Protein AF-A0A8B7E1F0-F1 (afdb_monomer)

Mean predicted aligned error: 9.64 Å

Nearest PDB structures (foldseek):
  8sdz-assembly1_A  TM=7.472E-01  e=7.890E-02  Rattus norvegicus
  8qcz-assembly1_A  TM=5.902E-01  e=8.658E+00  Homo sapiens

pLDDT: mean 72.65, std 10.97, range [39.62, 89.5]

Foldseek 3Di:
DVLLVVCVPVFPLVLVLVLLVQLLVLLQQCLQDLDVVSVVVSVVSNVVSPSVVSVLVVVDDPVCNVVSVVVVVVVVVVCVVVVCVLQVVQFQCCVVPVPPQDDPSNVVCVSRRRNRVSVVVSVVSVVVSVCSVPPVDTPDD

Solvent-accessible surface area (backbone atoms only — not comparable to full-atom values): 7732 Å² total; per-residue (Å²): 110,70,69,53,57,48,30,74,72,72,36,62,51,62,52,52,47,51,29,50,49,51,42,37,53,31,39,47,52,42,14,71,41,78,45,70,70,56,42,51,52,30,49,52,54,45,65,73,40,68,48,68,65,54,59,54,61,69,73,33,48,92,90,45,30,71,61,50,52,49,51,51,51,51,54,49,54,51,47,62,62,48,46,56,55,52,41,59,68,36,37,39,47,52,79,77,36,59,87,80,45,66,66,78,55,37,61,54,40,63,60,26,33,46,29,58,38,23,51,57,52,39,51,56,44,50,53,49,48,51,47,47,68,75,70,50,73,67,93,77,126

Structure (mmCIF, N/CA/C/O backbone):
data_AF-A0A8B7E1F0-F1
#
_entry.id   AF-A0A8B7E1F0-F1
#
loop_
_atom_site.group_PDB
_atom_site.id
_atom_site.type_symbol
_atom_site.label_atom_id
_atom_site.label_alt_id
_atom_site.label_comp_id
_atom_site.label_asym_id
_atom_site.label_entity_id
_atom_site.label_seq_id
_atom_site.pdbx_PDB_ins_code
_atom_site.Cartn_x
_atom_site.Cartn_y
_atom_site.Cartn_z
_atom_site.occupancy
_atom_site.B_iso_or_equiv
_atom_site.auth_seq_id
_atom_site.auth_comp_id
_atom_site.auth_asym_id
_atom_site.auth_atom_id
_atom_site.pdbx_PDB_model_num
ATOM 1 N N . TYR A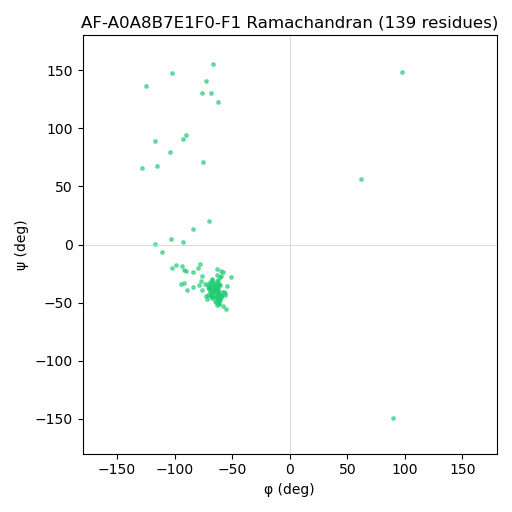 1 1 ? -15.433 14.795 6.899 1.00 51.69 1 TYR A N 1
ATOM 2 C CA . TYR A 1 1 ? -16.738 14.329 7.402 1.00 51.69 1 TYR A CA 1
ATOM 3 C C . TYR A 1 1 ? -17.506 13.413 6.440 1.00 51.69 1 TYR A C 1
ATOM 5 O O . TYR A 1 1 ? -18.223 12.563 6.935 1.00 51.69 1 TYR A O 1
ATOM 13 N N . TYR A 1 2 ? -17.337 13.493 5.107 1.00 64.31 2 TYR A N 1
ATOM 14 C CA . TYR A 1 2 ? -18.085 12.637 4.158 1.00 64.31 2 TYR A CA 1
ATOM 15 C C . TYR A 1 2 ? -17.849 11.123 4.335 1.00 64.31 2 TYR A C 1
ATOM 17 O O . TYR A 1 2 ? -18.798 10.358 4.437 1.00 64.31 2 TYR A O 1
ATOM 25 N N . TRP A 1 3 ? -16.587 10.692 4.440 1.00 61.53 3 TRP A N 1
ATOM 26 C CA . TRP A 1 3 ? -16.252 9.274 4.621 1.00 61.53 3 TRP A CA 1
ATOM 27 C C . TRP A 1 3 ? -16.642 8.716 5.994 1.00 61.53 3 TRP A C 1
ATOM 29 O O . TRP A 1 3 ? -17.028 7.561 6.058 1.00 61.53 3 TRP A O 1
ATOM 39 N N . GLY A 1 4 ? -16.599 9.537 7.051 1.00 63.47 4 GLY A N 1
ATOM 40 C CA . GLY A 1 4 ? -17.078 9.152 8.388 1.00 63.47 4 GLY A CA 1
ATOM 41 C C . GLY A 1 4 ? -18.596 8.958 8.416 1.00 63.47 4 GLY A C 1
ATOM 42 O O . GLY A 1 4 ? -19.102 7.957 8.891 1.00 63.47 4 GLY A O 1
ATOM 43 N N . TRP A 1 5 ? -19.341 9.850 7.760 1.00 67.00 5 TRP A N 1
ATOM 44 C CA . TRP A 1 5 ? -20.781 9.652 7.595 1.00 67.00 5 TRP A CA 1
ATOM 45 C C . TRP A 1 5 ? -21.116 8.389 6.779 1.00 67.00 5 TRP A C 1
ATOM 47 O O . TRP A 1 5 ? -22.100 7.705 7.054 1.00 67.00 5 TRP A O 1
ATOM 57 N N . LEU A 1 6 ? -20.295 8.058 5.775 1.00 66.75 6 LEU A N 1
ATOM 58 C CA . LEU A 1 6 ? -20.468 6.855 4.959 1.00 66.75 6 LEU A CA 1
ATOM 59 C C . LEU A 1 6 ? -20.162 5.566 5.747 1.00 66.75 6 LEU A C 1
ATOM 61 O O . LEU A 1 6 ? -20.872 4.575 5.568 1.00 66.75 6 LEU A O 1
ATOM 65 N N . THR A 1 7 ? -19.143 5.574 6.618 1.00 66.12 7 THR A N 1
ATOM 66 C CA . THR A 1 7 ? -18.820 4.435 7.499 1.00 66.12 7 THR A CA 1
ATOM 67 C C . THR A 1 7 ? -19.944 4.152 8.482 1.00 66.12 7 THR A C 1
ATOM 69 O O . THR A 1 7 ? -20.317 2.989 8.640 1.00 66.12 7 THR A O 1
ATOM 72 N N . ASP A 1 8 ? -20.541 5.200 9.048 1.00 67.38 8 ASP A N 1
ATOM 73 C CA . ASP A 1 8 ? -21.620 5.072 10.032 1.00 67.38 8 ASP A CA 1
ATOM 74 C C . ASP A 1 8 ? -22.901 4.491 9.407 1.00 67.38 8 ASP A C 1
ATOM 76 O O . ASP A 1 8 ? -23.660 3.787 10.069 1.00 67.38 8 ASP A O 1
ATOM 80 N N . LYS A 1 9 ? -23.143 4.747 8.110 1.00 72.12 9 LYS A N 1
ATOM 81 C CA . LYS A 1 9 ? -24.362 4.313 7.403 1.00 72.12 9 LYS A CA 1
ATOM 82 C C . LYS A 1 9 ? -24.279 2.926 6.763 1.00 72.12 9 LYS A C 1
ATOM 84 O O . LYS A 1 9 ? -25.282 2.222 6.718 1.00 72.12 9 LYS A O 1
ATOM 89 N N . VAL A 1 10 ? -23.128 2.578 6.183 1.00 71.75 10 VAL A N 1
ATOM 90 C CA . VAL A 1 10 ? -22.942 1.346 5.383 1.00 71.75 10 VAL A CA 1
ATOM 91 C C . VAL A 1 10 ? -22.287 0.230 6.205 1.00 71.75 10 VAL A C 1
ATOM 93 O O . VAL A 1 10 ? -22.373 -0.941 5.841 1.00 71.75 10 VAL A O 1
ATOM 96 N N . GLY A 1 11 ? -21.661 0.576 7.329 1.00 68.00 11 GLY A N 1
ATOM 97 C CA . GLY A 1 11 ? -20.891 -0.344 8.153 1.00 68.00 11 GLY A CA 1
ATOM 98 C C . GLY A 1 11 ? -19.392 -0.262 7.862 1.00 68.00 11 GLY A C 1
ATOM 99 O O . GLY A 1 11 ? -18.938 0.003 6.747 1.00 68.00 11 GLY A O 1
ATOM 100 N N . ARG A 1 12 ? -18.595 -0.503 8.905 1.00 70.81 12 ARG A N 1
ATOM 101 C CA . ARG A 1 12 ? -17.141 -0.280 8.905 1.00 70.81 12 ARG A CA 1
ATOM 102 C C . ARG A 1 12 ? -16.372 -1.233 7.981 1.00 70.81 12 ARG A C 1
ATOM 104 O O . ARG A 1 12 ? -15.507 -0.803 7.218 1.00 70.81 12 ARG A O 1
ATOM 111 N N . ARG A 1 13 ? -16.699 -2.528 8.021 1.00 75.19 13 ARG A N 1
ATOM 112 C CA . ARG A 1 13 ? -16.031 -3.586 7.241 1.00 75.19 13 ARG A CA 1
ATOM 113 C C . ARG A 1 13 ? -16.151 -3.393 5.720 1.00 75.19 13 ARG A C 1
ATOM 115 O O . ARG A 1 13 ? -15.109 -3.408 5.060 1.00 75.19 13 ARG A O 1
ATOM 122 N N . PRO A 1 14 ? -17.347 -3.171 5.133 1.00 76.44 14 PRO A N 1
ATOM 123 C CA . PRO A 1 14 ? -17.462 -2.980 3.688 1.00 76.44 1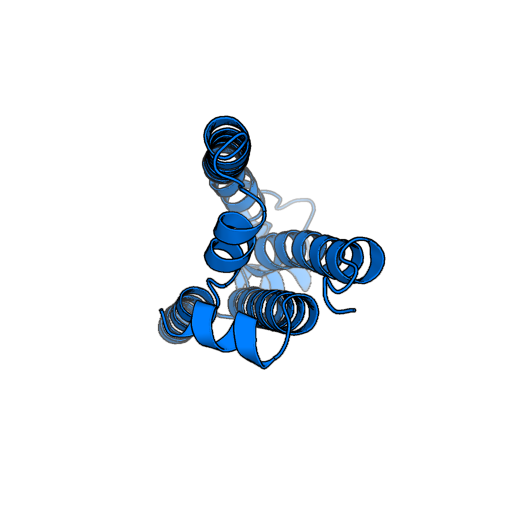4 PRO A CA 1
ATOM 124 C C . PRO A 1 14 ? -16.751 -1.710 3.212 1.00 76.44 14 PRO A C 1
ATOM 126 O O . PRO A 1 14 ? -16.094 -1.737 2.175 1.00 76.44 14 PRO A O 1
ATOM 129 N N . VAL A 1 15 ? -16.797 -0.619 3.980 1.00 77.31 15 VAL A N 1
ATOM 130 C CA . VAL A 1 15 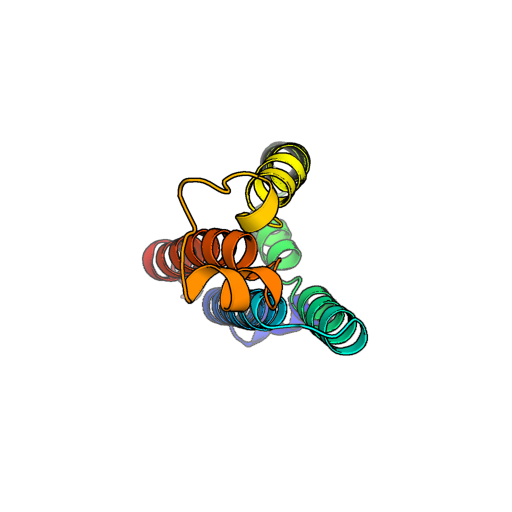? -16.137 0.640 3.599 1.00 77.31 15 VAL A CA 1
ATOM 131 C C . VAL A 1 15 ? -14.605 0.505 3.626 1.00 77.31 15 VAL A C 1
ATOM 133 O O . VAL A 1 15 ? -13.931 0.954 2.692 1.00 77.31 15 VAL A O 1
ATOM 136 N N . LEU A 1 16 ? -14.047 -0.205 4.614 1.00 77.69 16 LEU A N 1
ATOM 137 C CA . LEU A 1 16 ? -12.624 -0.558 4.645 1.00 77.69 16 LEU A CA 1
ATOM 138 C C . LEU A 1 16 ? -12.216 -1.443 3.460 1.00 77.69 16 LEU A C 1
ATOM 140 O O . LEU A 1 16 ? -11.244 -1.121 2.772 1.00 77.69 16 LEU A O 1
ATOM 144 N N . LEU A 1 17 ? -12.970 -2.508 3.173 1.00 80.06 17 LEU A N 1
ATOM 145 C CA . LEU A 1 17 ? -12.683 -3.410 2.053 1.00 80.06 17 LEU A CA 1
ATOM 146 C C . LEU A 1 17 ? -12.756 -2.696 0.699 1.00 80.06 17 LEU A C 1
ATOM 148 O O . LEU A 1 17 ? -11.848 -2.852 -0.117 1.00 80.06 17 LEU A O 1
ATOM 152 N N . VAL A 1 18 ? -13.779 -1.867 0.470 1.00 82.25 18 VAL A N 1
ATOM 153 C CA . VAL A 1 18 ? -13.926 -1.084 -0.770 1.00 82.25 18 VAL A CA 1
ATOM 154 C C . VAL A 1 18 ? -12.756 -0.118 -0.942 1.00 82.25 18 VAL A C 1
ATOM 156 O O . VAL A 1 18 ? -12.193 -0.022 -2.033 1.00 82.25 18 VAL A O 1
ATOM 159 N N . SER A 1 19 ? -12.333 0.558 0.128 1.00 79.06 19 SER A N 1
ATOM 160 C CA . SER A 1 19 ? -11.186 1.471 0.064 1.00 79.06 19 SER A CA 1
ATOM 161 C C . SER A 1 19 ? -9.864 0.752 -0.233 1.00 79.06 19 SER A C 1
ATOM 163 O O . SER A 1 19 ? -9.060 1.234 -1.039 1.00 79.06 19 SER A O 1
ATOM 165 N N . ALA A 1 20 ? -9.652 -0.427 0.360 1.00 81.69 20 ALA A N 1
ATOM 166 C CA . ALA A 1 20 ? -8.470 -1.248 0.135 1.00 81.69 20 ALA A CA 1
ATOM 167 C C . ALA A 1 20 ? -8.449 -1.816 -1.293 1.00 81.69 20 ALA A C 1
ATOM 169 O O . ALA A 1 20 ? -7.420 -1.746 -1.964 1.00 81.69 20 ALA A O 1
ATOM 170 N N . LEU A 1 21 ? -9.595 -2.288 -1.795 1.00 84.56 21 LEU A N 1
ATOM 171 C CA . LEU A 1 21 ? -9.756 -2.754 -3.174 1.00 84.56 21 LEU A CA 1
ATOM 172 C C . LEU A 1 21 ? -9.508 -1.636 -4.186 1.00 84.56 21 LEU A C 1
ATOM 174 O O . LEU A 1 21 ? -8.767 -1.829 -5.147 1.00 84.56 21 LEU A O 1
ATOM 178 N N . LEU A 1 22 ? -10.070 -0.449 -3.964 1.00 84.06 22 LEU A N 1
ATOM 179 C CA . LEU A 1 22 ? -9.878 0.677 -4.876 1.00 84.06 22 LEU A CA 1
ATOM 180 C C . LEU A 1 22 ? -8.415 1.153 -4.878 1.00 84.06 22 LEU A C 1
ATOM 182 O O . LEU A 1 22 ? -7.859 1.448 -5.936 1.00 84.06 22 LEU A O 1
ATOM 186 N N . THR A 1 23 ? -7.751 1.127 -3.717 1.00 83.88 23 THR A N 1
ATOM 187 C CA . THR A 1 23 ? -6.310 1.412 -3.597 1.00 83.88 23 THR A CA 1
ATOM 188 C C . THR A 1 23 ? -5.460 0.350 -4.302 1.00 83.88 23 THR A C 1
ATOM 190 O O . THR A 1 23 ? -4.481 0.691 -4.971 1.00 83.88 23 THR A O 1
ATOM 193 N N . PHE A 1 24 ? -5.841 -0.925 -4.211 1.00 85.69 24 PHE A N 1
ATOM 194 C CA . PHE A 1 24 ? -5.201 -2.024 -4.935 1.00 85.69 24 PHE A CA 1
ATOM 195 C C . PHE A 1 24 ? -5.311 -1.842 -6.453 1.00 85.69 24 PHE A C 1
ATOM 197 O O . PHE A 1 24 ? -4.289 -1.844 -7.142 1.00 85.69 24 PHE A O 1
ATOM 204 N N . VAL A 1 25 ? -6.518 -1.585 -6.965 1.00 85.31 25 VAL A N 1
ATOM 205 C CA . VAL A 1 25 ? -6.760 -1.351 -8.397 1.00 85.31 25 VAL A CA 1
ATOM 206 C C . VAL A 1 25 ? -5.988 -0.127 -8.891 1.00 85.31 25 VAL A C 1
ATOM 208 O O . VAL A 1 25 ? -5.324 -0.203 -9.923 1.00 85.31 25 VAL A O 1
ATOM 211 N N . ALA A 1 26 ? -6.000 0.981 -8.145 1.00 85.06 26 ALA A N 1
ATOM 212 C CA . ALA A 1 26 ? -5.269 2.191 -8.520 1.00 85.06 26 ALA A CA 1
ATOM 213 C C . ALA A 1 26 ? -3.742 1.983 -8.522 1.00 85.06 26 ALA A C 1
ATOM 215 O O . ALA A 1 26 ? -3.050 2.497 -9.401 1.00 85.06 26 ALA A O 1
ATOM 216 N N . THR A 1 27 ? -3.213 1.201 -7.574 1.00 83.69 27 THR A N 1
ATOM 217 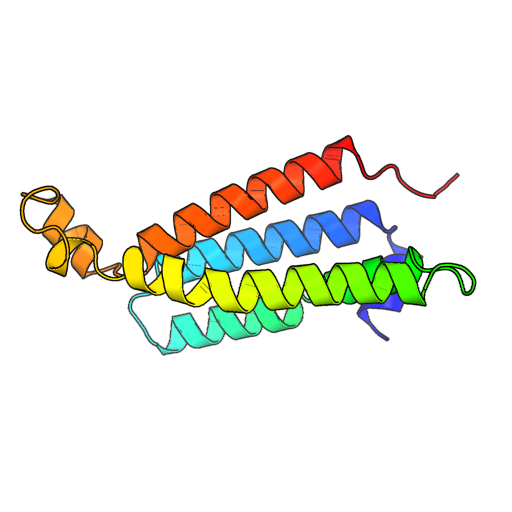C CA . THR A 1 27 ? -1.780 0.864 -7.510 1.00 83.69 27 THR A CA 1
ATOM 218 C C . THR A 1 27 ? -1.363 -0.038 -8.668 1.00 83.69 27 THR A C 1
ATOM 220 O O . THR A 1 27 ? -0.334 0.207 -9.295 1.00 83.69 27 THR A O 1
ATOM 223 N N . LEU A 1 28 ? -2.173 -1.047 -8.997 1.00 84.88 28 LEU A N 1
ATOM 224 C CA . LEU A 1 28 ? -1.930 -1.882 -10.170 1.00 84.88 28 LEU A CA 1
ATOM 225 C C . LEU A 1 28 ? -1.991 -1.060 -11.455 1.00 84.88 28 LEU A C 1
ATOM 227 O O . LEU A 1 28 ? -1.071 -1.143 -12.265 1.00 84.88 28 LEU A O 1
ATOM 231 N N . ALA A 1 29 ? -3.017 -0.220 -11.610 1.00 83.56 29 ALA A N 1
ATOM 232 C CA . ALA A 1 29 ? -3.153 0.666 -12.760 1.00 83.56 29 ALA A CA 1
ATOM 233 C C . ALA A 1 29 ? -1.920 1.569 -12.918 1.00 83.56 29 ALA A C 1
ATOM 235 O O . ALA A 1 29 ? -1.398 1.670 -14.026 1.00 83.56 29 ALA A O 1
ATOM 236 N N . PHE A 1 30 ? -1.399 2.138 -11.821 1.00 81.75 30 PHE A N 1
ATOM 237 C CA . PHE A 1 30 ? -0.160 2.925 -11.819 1.00 81.75 30 PHE A CA 1
ATOM 238 C C . PHE A 1 30 ? 1.040 2.135 -12.370 1.00 81.75 30 PHE A C 1
ATOM 240 O O . PHE A 1 30 ? 1.813 2.672 -13.164 1.00 81.75 30 PHE A O 1
ATOM 247 N N . GLY A 1 31 ? 1.172 0.852 -12.024 1.00 77.81 31 GLY A N 1
ATOM 248 C CA . GLY A 1 31 ? 2.247 -0.015 -12.521 1.00 77.81 31 GLY A CA 1
ATOM 249 C C . GLY A 1 31 ? 2.261 -0.203 -14.042 1.00 77.81 31 GLY A C 1
ATOM 250 O O . GLY A 1 31 ? 3.331 -0.383 -14.622 1.00 77.81 31 GLY A O 1
ATOM 251 N N . PHE A 1 32 ? 1.097 -0.101 -14.689 1.00 78.06 32 PHE A N 1
ATOM 252 C CA . PHE A 1 32 ? 0.948 -0.160 -16.147 1.00 78.06 32 PHE A CA 1
ATOM 253 C C . PHE A 1 32 ? 0.976 1.219 -16.819 1.00 78.06 32 PHE A C 1
ATOM 255 O O . PHE A 1 32 ? 0.830 1.315 -18.039 1.00 78.06 32 PHE A O 1
ATOM 262 N N . THR A 1 33 ? 1.166 2.306 -16.067 1.00 76.12 33 THR A N 1
ATOM 263 C CA . THR A 1 33 ? 1.220 3.638 -16.674 1.00 76.12 33 THR A CA 1
ATOM 264 C C . THR A 1 33 ? 2.552 3.879 -17.371 1.00 76.12 33 THR A C 1
ATOM 266 O O . THR A 1 33 ? 3.629 3.690 -16.811 1.00 76.12 33 THR A O 1
ATOM 269 N N . THR A 1 34 ? 2.468 4.342 -18.616 1.00 67.81 34 THR A N 1
ATOM 270 C CA . THR A 1 34 ? 3.620 4.809 -19.403 1.00 67.81 34 THR A CA 1
ATOM 271 C C . THR A 1 34 ? 3.587 6.320 -19.629 1.00 67.81 34 THR A C 1
ATOM 273 O O . THR A 1 34 ? 4.514 6.875 -20.207 1.00 67.81 34 THR A O 1
ATOM 276 N N . ASN A 1 35 ? 2.502 6.989 -19.220 1.00 77.62 35 ASN A N 1
ATOM 277 C CA . ASN A 1 35 ? 2.259 8.409 -19.454 1.00 77.62 35 ASN A CA 1
ATOM 278 C C . ASN A 1 35 ? 1.991 9.129 -18.125 1.00 77.62 35 ASN A C 1
ATOM 280 O O . ASN A 1 35 ? 1.220 8.650 -17.290 1.00 77.62 35 ASN A O 1
ATOM 284 N N . ILE A 1 36 ? 2.599 10.303 -17.958 1.00 78.38 36 ILE A N 1
ATOM 285 C CA . ILE A 1 36 ? 2.522 11.108 -16.739 1.00 78.38 36 ILE A CA 1
ATOM 286 C C . ILE A 1 36 ? 1.088 11.542 -16.406 1.00 78.38 36 ILE A C 1
ATOM 288 O O . ILE A 1 36 ? 0.716 11.559 -15.237 1.00 78.38 36 ILE A O 1
ATOM 292 N N . TYR A 1 37 ? 0.241 11.799 -17.408 1.00 83.88 37 TYR A N 1
ATOM 293 C CA . TYR A 1 37 ? -1.161 12.168 -17.174 1.00 83.88 37 TYR A CA 1
ATOM 294 C C . TYR A 1 37 ? -1.962 11.023 -16.535 1.00 83.88 37 TYR A C 1
ATOM 296 O O . TYR A 1 37 ? -2.733 11.244 -15.602 1.00 83.88 37 TYR A O 1
ATOM 304 N N . TRP A 1 38 ? -1.716 9.781 -16.965 1.00 80.38 38 TRP A N 1
ATOM 305 C CA . TRP A 1 38 ? -2.313 8.588 -16.357 1.00 80.38 38 TRP A CA 1
ATOM 306 C C . TRP A 1 38 ? -1.762 8.319 -14.950 1.00 80.38 38 TRP A C 1
ATOM 308 O O . TRP A 1 38 ? -2.501 7.905 -14.054 1.00 80.38 38 TRP A O 1
ATOM 318 N N . ALA A 1 39 ? -0.479 8.606 -14.725 1.00 79.38 39 ALA A N 1
ATOM 319 C CA . ALA A 1 39 ? 0.132 8.541 -13.400 1.00 79.38 39 ALA A CA 1
ATOM 320 C C . ALA A 1 39 ? -0.493 9.560 -12.424 1.00 79.38 39 ALA A C 1
ATOM 322 O O . ALA A 1 39 ? -0.745 9.237 -11.264 1.00 79.38 39 ALA A O 1
ATOM 323 N N . ILE A 1 40 ? -0.804 10.773 -12.889 1.00 83.50 40 ILE A N 1
ATOM 324 C CA . ILE A 1 40 ? -1.482 11.796 -12.078 1.00 83.50 40 ILE A CA 1
ATOM 325 C C . ILE A 1 40 ? -2.924 11.373 -11.772 1.00 83.50 40 ILE A C 1
ATOM 327 O O . ILE A 1 40 ? -3.347 11.444 -10.618 1.00 83.50 40 ILE A O 1
ATOM 331 N N . ALA A 1 41 ? -3.661 10.867 -12.765 1.00 83.88 41 ALA A N 1
ATOM 332 C CA . ALA A 1 41 ? -5.036 10.405 -12.576 1.00 83.88 41 ALA A CA 1
ATOM 333 C C . ALA A 1 41 ? -5.136 9.268 -11.542 1.00 83.88 41 ALA A C 1
ATOM 335 O O . ALA A 1 41 ? -5.975 9.306 -10.643 1.00 83.88 41 ALA A O 1
ATOM 336 N N . THR A 1 42 ? -4.235 8.284 -11.610 1.00 81.94 42 THR A N 1
ATOM 337 C CA . THR A 1 42 ? -4.192 7.171 -10.641 1.00 81.94 42 THR A CA 1
ATOM 338 C C . THR A 1 42 ? -3.823 7.633 -9.229 1.00 81.94 42 THR A C 1
ATOM 340 O O . THR A 1 42 ? -4.357 7.103 -8.252 1.00 81.94 42 THR A O 1
ATOM 343 N N . ARG A 1 43 ? -2.982 8.667 -9.092 1.00 81.31 43 ARG A N 1
ATOM 344 C CA . ARG A 1 43 ? -2.674 9.289 -7.792 1.00 81.31 43 ARG A CA 1
ATOM 345 C C . ARG A 1 43 ? -3.834 10.096 -7.230 1.00 81.31 43 ARG A C 1
ATOM 347 O O . ARG A 1 43 ? -4.066 10.052 -6.025 1.00 81.31 43 ARG A O 1
ATOM 354 N N . PHE A 1 44 ? -4.588 10.776 -8.087 1.00 81.44 44 PHE A N 1
ATOM 355 C CA . PHE A 1 44 ? -5.804 11.464 -7.672 1.00 81.44 44 PHE A CA 1
ATOM 356 C C . PHE A 1 44 ? -6.846 10.469 -7.148 1.00 81.44 44 PHE A C 1
ATOM 358 O O . PHE A 1 44 ? -7.398 10.675 -6.069 1.00 81.44 44 PHE A O 1
ATOM 365 N N . LEU A 1 45 ? -7.028 9.336 -7.839 1.00 79.88 45 LEU A N 1
ATOM 366 C CA . LEU A 1 45 ? -7.893 8.248 -7.373 1.00 79.88 45 LEU A CA 1
ATOM 367 C C . LEU A 1 45 ? -7.443 7.695 -6.013 1.00 79.88 45 LEU A C 1
ATOM 369 O O . LEU A 1 45 ? -8.276 7.563 -5.122 1.00 79.88 45 LEU A O 1
ATOM 373 N N . GLN A 1 46 ? -6.142 7.460 -5.805 1.00 77.94 46 GLN A N 1
ATOM 374 C CA . GLN A 1 46 ? -5.610 7.075 -4.485 1.00 77.94 46 GLN A CA 1
ATOM 375 C C . GLN A 1 46 ? -5.853 8.134 -3.396 1.00 77.94 46 GLN A C 1
ATOM 377 O O . GLN A 1 46 ? -6.062 7.795 -2.235 1.00 77.94 46 GLN A O 1
ATOM 382 N N . GLY A 1 47 ? -5.823 9.424 -3.736 1.00 72.38 47 GLY A N 1
ATOM 383 C CA . GLY A 1 47 ? -6.080 10.501 -2.775 1.00 72.38 47 GLY A CA 1
ATOM 384 C C . GLY A 1 47 ? -7.527 10.530 -2.275 1.00 72.38 47 GLY A C 1
ATOM 385 O O . GLY A 1 47 ? -7.785 10.903 -1.130 1.00 72.38 47 GLY A O 1
ATOM 386 N N . VAL A 1 48 ? -8.471 10.092 -3.109 1.00 71.31 48 VAL A N 1
ATOM 387 C CA . VAL A 1 48 ? -9.895 10.016 -2.755 1.00 71.31 48 VAL A CA 1
ATOM 388 C C . VAL A 1 48 ? -10.183 8.823 -1.833 1.00 71.31 48 VAL A C 1
ATOM 390 O O . VAL A 1 48 ? -11.092 8.904 -1.010 1.00 71.31 48 VAL A O 1
ATOM 393 N N . THR A 1 49 ? -9.382 7.751 -1.888 1.00 67.88 49 THR A N 1
ATOM 394 C CA . THR A 1 49 ? -9.601 6.501 -1.133 1.00 67.88 49 THR A CA 1
ATOM 395 C C . THR A 1 49 ? -9.075 6.494 0.298 1.00 67.88 49 THR A C 1
ATOM 397 O O . THR A 1 49 ? -9.018 5.428 0.915 1.00 67.88 49 THR A O 1
ATOM 400 N N . VAL A 1 50 ? -8.702 7.644 0.870 1.00 61.06 50 VAL A N 1
ATOM 401 C CA . VAL A 1 50 ? -8.127 7.714 2.225 1.00 61.06 50 VAL A CA 1
ATOM 402 C C . VAL A 1 50 ? -9.207 7.536 3.300 1.00 61.06 50 VAL A C 1
ATOM 404 O O . VAL A 1 50 ? -9.564 8.457 4.032 1.00 61.06 50 VAL A O 1
ATOM 407 N N . VAL A 1 51 ? -9.708 6.311 3.401 1.00 58.47 51 VAL A N 1
ATOM 408 C CA . VAL A 1 51 ? -10.693 5.843 4.381 1.00 58.47 51 VAL A CA 1
ATOM 409 C C . VAL A 1 51 ? -10.001 5.273 5.623 1.00 58.47 51 VAL A C 1
ATOM 411 O O . VAL A 1 51 ? -10.572 5.298 6.707 1.00 58.47 51 VAL A O 1
ATOM 414 N N . GLY A 1 52 ? -8.732 4.856 5.518 1.00 57.12 52 GLY A N 1
ATOM 415 C CA . GLY A 1 52 ? -7.973 4.307 6.651 1.00 57.12 52 GLY A CA 1
ATOM 416 C C . GLY A 1 52 ? -7.931 5.240 7.868 1.00 57.12 52 GLY A C 1
ATOM 417 O O . GLY A 1 52 ? -8.056 4.779 8.996 1.00 57.12 52 GLY A O 1
ATOM 418 N N . ARG A 1 53 ? -7.870 6.564 7.656 1.00 56.12 53 ARG A N 1
ATOM 419 C CA . ARG A 1 53 ? -7.921 7.559 8.745 1.00 56.12 53 ARG A CA 1
ATOM 420 C C . ARG A 1 53 ? -9.244 7.545 9.521 1.00 56.12 53 ARG A C 1
ATOM 422 O O . ARG A 1 53 ? -9.223 7.825 10.713 1.00 56.12 53 ARG A O 1
ATOM 429 N N . ALA A 1 54 ? -10.361 7.219 8.865 1.00 56.66 54 ALA A N 1
ATOM 430 C CA . ALA A 1 54 ? -11.672 7.146 9.510 1.00 56.66 54 ALA A CA 1
ATOM 431 C C . ALA A 1 54 ? -11.763 5.931 10.447 1.00 56.66 54 ALA A C 1
ATOM 433 O O . ALA A 1 54 ? -12.161 6.085 11.594 1.00 56.66 54 ALA A O 1
ATOM 434 N N . ALA A 1 55 ? -11.276 4.764 10.011 1.00 57.34 55 ALA A N 1
ATOM 435 C CA . ALA A 1 55 ? -11.264 3.563 10.846 1.00 57.34 55 ALA A CA 1
ATOM 436 C C . ALA A 1 55 ? -10.332 3.679 12.067 1.00 57.34 55 ALA A C 1
ATOM 438 O O . ALA A 1 55 ? -10.653 3.171 13.136 1.00 57.34 55 ALA A O 1
ATOM 439 N N . PHE A 1 56 ? -9.191 4.370 11.944 1.00 57.94 56 PHE A N 1
ATOM 440 C CA . PHE A 1 56 ? -8.279 4.573 13.079 1.00 57.94 56 PHE A CA 1
ATOM 441 C C . PHE A 1 56 ? -8.838 5.510 14.155 1.00 57.94 56 PHE A C 1
ATOM 443 O O . PHE A 1 56 ? -8.595 5.274 15.338 1.00 57.94 56 PHE A O 1
ATOM 450 N N . ALA A 1 57 ? -9.579 6.550 13.759 1.00 55.31 57 ALA A N 1
ATOM 451 C CA . ALA A 1 57 ? -10.204 7.477 14.701 1.00 55.31 57 ALA A CA 1
ATOM 452 C C . ALA A 1 57 ? -11.251 6.787 15.593 1.00 55.31 57 ALA A C 1
ATOM 454 O O . ALA A 1 57 ? -11.476 7.228 16.711 1.00 55.31 57 ALA A O 1
ATOM 455 N N . GLU A 1 58 ? -11.842 5.691 15.117 1.00 55.69 58 GLU A N 1
ATOM 456 C CA . GLU A 1 58 ? -12.886 4.937 15.817 1.00 55.69 58 GLU A CA 1
ATOM 457 C C . GLU A 1 58 ? -12.375 3.806 16.725 1.00 55.69 58 GLU A C 1
ATOM 459 O O . GLU A 1 58 ? -13.091 3.393 17.631 1.00 55.69 58 GLU A O 1
ATOM 464 N N . ILE A 1 59 ? -11.163 3.279 16.496 1.00 59.03 59 ILE A N 1
ATOM 465 C CA . ILE A 1 59 ? -10.543 2.248 17.364 1.00 59.03 59 ILE A CA 1
ATOM 466 C C . ILE A 1 59 ? -9.929 2.892 18.622 1.00 59.03 59 ILE A C 1
ATOM 468 O O . ILE A 1 59 ? -9.679 2.229 19.628 1.00 59.03 59 ILE A O 1
ATOM 472 N N . CYS A 1 60 ? -9.662 4.196 18.563 1.00 57.31 60 CYS A N 1
ATOM 473 C CA . CYS A 1 60 ? -9.070 4.958 19.648 1.00 57.31 60 CYS A CA 1
ATOM 474 C C . CYS A 1 60 ? -10.150 5.540 20.572 1.00 57.31 60 CYS A C 1
ATOM 476 O O . CYS A 1 60 ? -10.626 6.645 20.336 1.00 57.31 60 CYS A O 1
ATOM 478 N N . ASP A 1 61 ? -10.478 4.839 21.657 1.00 61.88 61 ASP A N 1
ATOM 479 C CA . ASP A 1 61 ? -11.187 5.441 22.796 1.00 61.88 61 ASP A CA 1
ATOM 480 C C . ASP A 1 61 ? -10.308 6.480 23.515 1.00 61.88 61 ASP A C 1
ATOM 482 O O . ASP A 1 61 ? -9.078 6.373 23.498 1.00 61.88 61 ASP A O 1
ATOM 486 N N . ASN A 1 62 ? -10.923 7.443 24.217 1.00 62.31 62 ASN A N 1
ATOM 487 C CA . ASN A 1 62 ? -10.229 8.525 24.946 1.00 62.31 62 ASN A CA 1
ATOM 488 C C . ASN A 1 62 ? -9.115 8.025 25.894 1.00 62.31 62 ASN A C 1
ATOM 490 O O . ASN A 1 62 ? -8.142 8.734 26.139 1.00 62.31 62 ASN A O 1
ATOM 494 N N . THR A 1 63 ? -9.227 6.799 26.409 1.00 68.56 63 THR A N 1
ATOM 495 C CA . THR A 1 63 ? -8.246 6.155 27.298 1.00 68.56 63 THR A CA 1
ATOM 496 C C . THR A 1 63 ? -7.010 5.617 26.568 1.00 68.56 63 THR A C 1
ATOM 498 O O . THR A 1 63 ? -5.924 5.624 27.140 1.00 68.56 63 THR A O 1
ATOM 501 N N . ASN A 1 64 ? -7.145 5.182 25.309 1.00 72.44 64 ASN A N 1
ATOM 502 C CA . ASN A 1 64 ? -6.073 4.537 24.532 1.00 72.44 64 ASN A CA 1
ATOM 503 C C . ASN A 1 64 ? -5.656 5.320 23.279 1.00 72.44 64 ASN A C 1
ATOM 505 O O . ASN A 1 64 ? -4.744 4.901 22.560 1.00 72.44 64 ASN A O 1
ATOM 509 N N . GLN A 1 65 ? -6.280 6.470 23.029 1.00 73.69 65 GLN A N 1
ATOM 510 C CA . GLN A 1 65 ? -6.049 7.291 21.846 1.00 73.69 65 GLN A CA 1
ATOM 511 C C . GLN A 1 65 ? -4.581 7.677 21.677 1.00 73.69 65 GLN A C 1
ATOM 513 O O . GLN A 1 65 ? -4.053 7.570 20.575 1.00 73.69 65 GLN A O 1
ATOM 518 N N . ALA A 1 66 ? -3.886 8.045 22.757 1.00 77.12 66 ALA A N 1
ATOM 519 C CA . ALA A 1 66 ? -2.468 8.393 22.691 1.00 77.12 66 ALA A CA 1
ATOM 520 C C . ALA A 1 66 ? -1.605 7.231 22.160 1.00 77.12 66 ALA A C 1
ATOM 522 O O . ALA A 1 66 ? -0.764 7.431 21.281 1.00 77.12 66 ALA A O 1
ATOM 523 N N . ILE A 1 67 ? -1.842 6.008 22.644 1.00 79.25 67 ILE A N 1
ATOM 524 C CA . ILE A 1 67 ? -1.079 4.815 22.249 1.00 79.25 67 ILE A CA 1
ATOM 525 C C . ILE A 1 67 ? -1.435 4.408 20.816 1.00 79.25 67 ILE A C 1
ATOM 527 O O . ILE A 1 67 ? -0.538 4.182 20.003 1.00 79.25 67 ILE A O 1
ATOM 531 N N . GLY A 1 68 ? -2.728 4.364 20.483 1.00 76.81 68 GLY A N 1
ATO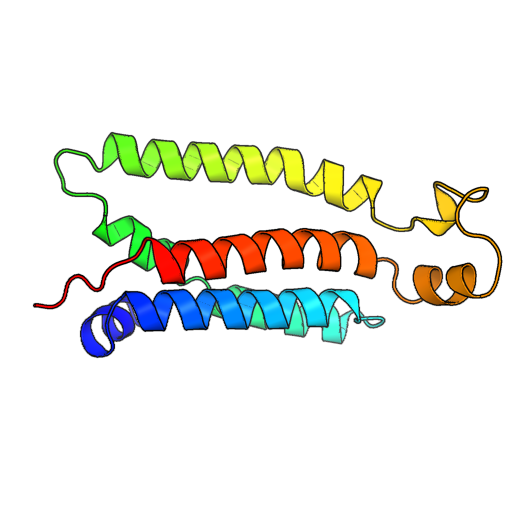M 532 C CA . GLY A 1 68 ? -3.196 3.990 19.148 1.00 76.81 68 GLY A CA 1
ATOM 533 C C . GLY A 1 68 ? -2.698 4.953 18.070 1.00 76.81 68 GLY A C 1
ATOM 534 O O . GLY A 1 68 ? -2.124 4.525 17.067 1.00 76.81 68 GLY A O 1
ATOM 535 N N . VAL A 1 69 ? -2.814 6.259 18.318 1.00 77.62 69 VAL A N 1
ATOM 536 C CA . VAL A 1 69 ? -2.292 7.304 17.428 1.00 77.62 69 VAL A CA 1
ATOM 537 C C . VAL A 1 69 ? -0.772 7.187 17.282 1.00 77.62 69 VAL A C 1
ATOM 539 O O . VAL A 1 69 ? -0.267 7.239 16.160 1.00 77.62 69 VAL A O 1
ATOM 542 N N . SER A 1 70 ? -0.036 6.946 18.371 1.00 82.81 70 SER A N 1
ATOM 543 C CA . SER A 1 70 ? 1.423 6.772 18.315 1.00 82.81 70 SER A CA 1
ATOM 544 C C . SER A 1 70 ? 1.837 5.554 17.486 1.00 82.81 70 SER A C 1
ATOM 546 O O . SER A 1 70 ? 2.786 5.644 16.708 1.00 82.81 70 SER A O 1
ATOM 548 N N . LEU A 1 71 ? 1.113 4.435 17.587 1.00 81.50 71 LEU A N 1
ATOM 549 C CA . LEU A 1 71 ? 1.396 3.225 16.811 1.00 81.50 71 LEU A CA 1
ATOM 550 C C . LEU A 1 71 ? 1.162 3.447 15.308 1.00 81.50 71 LEU A C 1
ATOM 552 O O . LEU A 1 71 ? 1.966 3.018 14.480 1.00 81.50 71 LEU A O 1
ATOM 556 N N . VAL A 1 72 ? 0.099 4.177 14.956 1.00 78.94 72 VAL A N 1
ATOM 557 C CA . VAL A 1 72 ? -0.189 4.579 13.569 1.00 78.94 72 VAL A CA 1
ATOM 558 C C . VAL A 1 72 ? 0.907 5.493 13.034 1.00 78.94 72 VAL A C 1
ATOM 560 O O . VAL A 1 72 ? 1.403 5.270 11.929 1.00 78.94 72 VAL A O 1
ATOM 563 N N . PHE A 1 73 ? 1.328 6.493 13.811 1.00 82.38 73 PHE A N 1
ATOM 564 C CA . PHE A 1 73 ? 2.434 7.362 13.417 1.00 82.38 73 PHE A CA 1
ATOM 565 C C . PHE A 1 73 ? 3.745 6.586 13.273 1.00 82.38 73 PHE A C 1
ATOM 567 O O . PHE A 1 73 ? 4.482 6.826 12.318 1.00 82.38 73 PHE A O 1
ATOM 574 N N . ALA A 1 74 ? 4.037 5.631 14.154 1.00 86.50 74 ALA A N 1
ATOM 575 C CA . ALA A 1 74 ? 5.221 4.785 14.036 1.00 86.50 74 ALA A CA 1
ATOM 576 C C . ALA A 1 74 ? 5.190 3.942 12.748 1.00 86.50 74 ALA A C 1
ATOM 578 O O . ALA A 1 74 ? 6.174 3.911 12.005 1.00 86.50 74 ALA A O 1
ATOM 579 N N . ALA A 1 75 ? 4.047 3.321 12.440 1.00 84.19 75 ALA A N 1
ATOM 580 C CA . ALA A 1 75 ? 3.851 2.561 11.206 1.00 84.19 75 ALA A CA 1
ATOM 581 C C . ALA A 1 75 ? 3.947 3.445 9.950 1.00 84.19 75 ALA A C 1
ATOM 583 O O . ALA A 1 75 ? 4.539 3.049 8.947 1.00 84.19 75 ALA A O 1
ATOM 584 N N . TRP A 1 76 ? 3.410 4.665 9.999 1.00 82.69 76 TRP A N 1
ATOM 585 C CA . TRP A 1 76 ? 3.516 5.618 8.895 1.00 82.69 76 TRP A CA 1
ATOM 586 C C . TRP A 1 76 ? 4.972 6.024 8.653 1.00 82.69 76 TRP A C 1
ATOM 588 O O . TRP A 1 76 ? 5.453 5.987 7.520 1.00 82.69 76 TRP A O 1
ATOM 598 N N . ASN A 1 77 ? 5.688 6.416 9.707 1.00 86.31 77 ASN A N 1
ATOM 599 C CA . ASN A 1 77 ? 7.078 6.853 9.590 1.00 86.31 77 ASN A CA 1
ATOM 600 C C . ASN A 1 77 ? 7.981 5.719 9.090 1.00 86.31 77 ASN A C 1
ATOM 602 O O . ASN A 1 77 ? 8.836 5.951 8.236 1.00 86.31 77 ASN A O 1
ATOM 606 N N . SER A 1 78 ? 7.754 4.482 9.538 1.00 88.31 78 SER A N 1
ATOM 607 C CA . SER A 1 78 ? 8.498 3.330 9.024 1.00 88.31 78 SER A CA 1
ATOM 608 C C . SER A 1 78 ? 8.204 3.078 7.539 1.00 88.31 78 SER A C 1
ATOM 610 O O . SER A 1 78 ? 9.135 2.840 6.766 1.00 88.31 78 SER A O 1
ATOM 612 N N . ALA A 1 79 ? 6.948 3.224 7.101 1.00 84.81 79 ALA A N 1
ATOM 613 C CA . ALA A 1 79 ? 6.575 3.133 5.690 1.00 84.81 79 ALA A CA 1
ATOM 614 C C . ALA A 1 79 ? 7.216 4.239 4.830 1.00 84.81 79 ALA A C 1
ATOM 616 O O . ALA A 1 79 ? 7.638 3.957 3.709 1.00 84.81 79 ALA A O 1
ATOM 617 N N . ILE A 1 80 ? 7.353 5.469 5.346 1.00 86.69 80 ILE A N 1
ATOM 618 C CA . ILE A 1 80 ? 8.066 6.561 4.654 1.00 86.69 80 ILE A CA 1
ATOM 619 C C . ILE A 1 80 ? 9.541 6.218 4.446 1.00 86.69 80 ILE A C 1
ATOM 621 O O . ILE A 1 80 ? 10.078 6.517 3.385 1.00 86.69 80 ILE A O 1
ATOM 625 N N . VAL A 1 81 ? 10.205 5.609 5.428 1.00 89.50 81 VAL A N 1
ATOM 626 C CA . VAL A 1 81 ? 11.628 5.253 5.308 1.00 89.50 81 VAL A CA 1
ATOM 627 C C . VAL A 1 81 ? 11.814 4.072 4.352 1.00 89.50 81 VAL A C 1
ATOM 629 O O . VAL A 1 81 ? 12.684 4.097 3.480 1.00 89.50 81 VAL A O 1
ATOM 632 N N . MET A 1 82 ? 10.972 3.045 4.476 1.00 86.06 82 MET A N 1
ATOM 633 C CA . MET A 1 82 ? 11.047 1.843 3.642 1.00 86.06 82 MET A CA 1
ATOM 634 C C . MET A 1 82 ? 10.609 2.093 2.191 1.00 86.06 82 MET A C 1
ATOM 636 O O . MET A 1 82 ? 11.167 1.501 1.266 1.00 86.06 82 MET A O 1
ATOM 640 N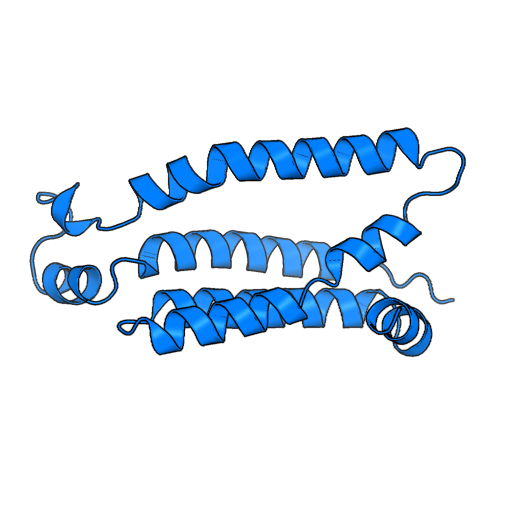 N . GLY A 1 83 ? 9.637 2.979 1.966 1.00 81.31 83 GLY A N 1
ATOM 641 C CA . GLY A 1 83 ? 9.023 3.222 0.658 1.00 81.31 83 GLY A CA 1
ATOM 642 C C . GLY A 1 83 ? 10.020 3.592 -0.451 1.00 81.31 83 GLY A C 1
ATOM 643 O O . GLY A 1 83 ? 10.059 2.897 -1.468 1.00 81.31 83 GLY A O 1
ATOM 644 N N . PRO A 1 84 ? 10.860 4.631 -0.285 1.00 82.44 84 PRO A N 1
ATOM 645 C CA . PRO A 1 84 ? 11.877 5.018 -1.260 1.00 82.44 84 PRO A CA 1
ATOM 646 C C . PRO A 1 84 ? 12.954 3.953 -1.460 1.00 82.44 84 PRO A C 1
ATOM 648 O O . PRO A 1 84 ? 13.423 3.778 -2.583 1.00 82.44 84 PRO A O 1
ATOM 651 N N . ALA A 1 85 ? 13.326 3.219 -0.407 1.00 80.88 85 ALA A N 1
ATOM 652 C CA . ALA A 1 85 ? 14.319 2.154 -0.503 1.00 80.88 85 ALA A CA 1
ATOM 653 C C . ALA A 1 85 ? 13.829 1.031 -1.430 1.00 80.88 85 ALA A C 1
ATOM 655 O O . ALA A 1 85 ? 14.503 0.697 -2.407 1.00 80.88 85 ALA A O 1
ATOM 656 N N . PHE A 1 86 ? 12.619 0.513 -1.197 1.00 77.94 86 PHE A N 1
ATOM 657 C CA . PHE A 1 86 ? 12.022 -0.509 -2.061 1.00 77.94 86 PHE A CA 1
ATOM 658 C C . PHE A 1 86 ? 11.668 0.045 -3.446 1.00 77.94 86 PHE A C 1
ATOM 660 O O . PHE A 1 86 ? 11.988 -0.578 -4.458 1.00 77.94 86 PHE A O 1
ATOM 667 N N . GLY A 1 87 ? 11.078 1.240 -3.512 1.00 74.75 87 GLY A N 1
ATOM 668 C CA . GLY A 1 87 ? 10.721 1.899 -4.766 1.00 74.75 87 GLY A CA 1
ATOM 669 C C . GLY A 1 87 ? 11.933 2.139 -5.662 1.00 74.75 87 GLY A C 1
ATOM 670 O O . GLY A 1 87 ? 11.891 1.812 -6.842 1.00 74.75 87 GLY A O 1
ATOM 671 N N . GLY A 1 88 ? 13.040 2.629 -5.106 1.00 73.81 88 GLY A N 1
ATOM 672 C CA . GLY A 1 88 ? 14.281 2.869 -5.837 1.00 73.81 88 GLY A CA 1
ATOM 673 C C . GLY A 1 88 ? 15.041 1.590 -6.184 1.00 73.81 88 GLY A C 1
ATOM 674 O O . GLY A 1 88 ? 15.681 1.533 -7.233 1.00 73.81 88 GLY A O 1
ATOM 675 N N . PHE A 1 89 ? 14.998 0.554 -5.340 1.00 69.56 89 PHE A N 1
ATOM 676 C CA . PHE A 1 89 ? 15.635 -0.738 -5.624 1.00 69.56 89 PHE A CA 1
ATOM 677 C C . PHE A 1 89 ? 14.947 -1.487 -6.771 1.00 69.56 89 PHE A C 1
ATOM 679 O O . PHE A 1 89 ? 15.624 -2.069 -7.616 1.00 69.56 89 PHE A O 1
ATOM 686 N N . LEU A 1 90 ? 13.616 -1.420 -6.817 1.00 68.38 90 LEU A N 1
ATOM 687 C CA . LEU A 1 90 ? 12.781 -2.143 -7.778 1.00 68.38 90 LEU A CA 1
ATOM 688 C C . LEU A 1 90 ? 12.443 -1.323 -9.027 1.00 68.38 90 LEU A C 1
ATOM 690 O O . LEU A 1 90 ? 12.047 -1.901 -10.040 1.00 68.38 90 LEU A O 1
ATOM 694 N N . ALA A 1 91 ? 12.585 0.005 -8.978 1.00 63.12 91 ALA A N 1
ATOM 695 C CA . ALA A 1 91 ? 12.434 0.851 -10.152 1.00 63.12 91 ALA A CA 1
ATOM 696 C C . ALA A 1 91 ? 13.580 0.604 -11.137 1.00 63.12 91 ALA A C 1
ATOM 698 O O . ALA A 1 91 ? 14.762 0.676 -10.796 1.00 63.12 91 ALA A O 1
ATOM 699 N N . THR A 1 92 ? 13.218 0.388 -12.400 1.00 63.66 92 THR A N 1
ATOM 700 C CA . THR A 1 92 ? 14.166 0.228 -13.517 1.00 63.66 92 THR A CA 1
ATOM 701 C C . THR A 1 92 ? 15.115 -0.981 -13.365 1.00 63.66 92 THR A C 1
ATOM 703 O O . THR A 1 92 ? 16.342 -0.846 -13.448 1.00 63.66 92 THR A O 1
ATOM 706 N N . PRO A 1 93 ? 14.568 -2.202 -13.203 1.00 60.16 93 PRO A N 1
ATOM 707 C CA . PRO A 1 93 ? 15.346 -3.430 -12.971 1.00 60.16 93 PRO A CA 1
ATOM 708 C C . PRO A 1 93 ? 16.331 -3.740 -14.109 1.00 60.16 93 PRO A C 1
ATOM 710 O O . PRO A 1 93 ? 17.372 -4.348 -13.888 1.00 60.16 93 PRO A O 1
ATOM 713 N N . VAL A 1 94 ? 16.017 -3.287 -15.326 1.00 53.94 94 VAL A N 1
ATOM 714 C CA . VAL A 1 94 ? 16.800 -3.512 -16.547 1.00 53.94 94 VAL A CA 1
ATOM 715 C C . VAL A 1 94 ? 18.149 -2.789 -16.517 1.00 53.94 94 VAL A C 1
ATOM 717 O O . VAL A 1 94 ? 19.123 -3.302 -17.062 1.00 53.94 94 VAL A O 1
ATOM 720 N N . ILE A 1 95 ? 18.216 -1.614 -15.880 1.00 58.72 95 ILE A N 1
ATOM 721 C CA . ILE A 1 95 ? 19.459 -0.837 -15.755 1.00 58.72 95 ILE A CA 1
ATOM 722 C C . ILE A 1 95 ? 20.278 -1.339 -14.558 1.00 58.72 95 ILE A C 1
ATOM 724 O O . ILE A 1 95 ? 21.500 -1.412 -14.643 1.00 58.72 95 ILE A O 1
ATOM 728 N N . LYS A 1 96 ? 19.614 -1.740 -13.463 1.00 59.03 96 LYS A N 1
ATOM 729 C CA . LYS A 1 96 ? 20.279 -2.229 -12.241 1.00 59.03 96 LYS A CA 1
ATOM 730 C C . LYS A 1 96 ? 20.779 -3.675 -12.319 1.00 59.03 96 LYS A C 1
ATOM 732 O O . LYS A 1 96 ? 21.823 -3.972 -11.750 1.00 59.03 96 LYS A O 1
ATOM 737 N N . TYR A 1 97 ? 20.070 -4.564 -13.016 1.00 62.38 97 TYR A N 1
ATOM 738 C CA . TYR A 1 97 ? 20.395 -5.995 -13.101 1.00 62.38 97 TYR A CA 1
ATOM 739 C C . TYR A 1 97 ? 20.464 -6.489 -14.556 1.00 62.38 97 TYR A C 1
ATOM 741 O O . TYR A 1 97 ? 19.674 -7.349 -14.965 1.00 62.38 97 TYR A O 1
ATOM 749 N N . PRO A 1 98 ? 21.437 -6.004 -15.352 1.00 60.38 98 PRO A N 1
ATOM 750 C CA . PRO A 1 98 ? 21.553 -6.341 -16.775 1.00 60.38 98 PRO A CA 1
ATOM 751 C C . PRO A 1 98 ? 21.80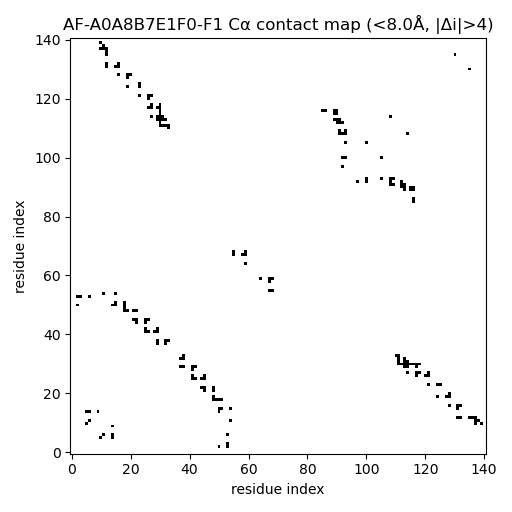9 -7.837 -17.036 1.00 60.38 98 PRO A C 1
ATOM 753 O O . PRO A 1 98 ? 21.521 -8.337 -18.122 1.00 60.38 98 PRO A O 1
ATOM 756 N N . ASN A 1 99 ? 22.320 -8.571 -16.040 1.00 61.50 99 ASN A N 1
ATOM 757 C CA . ASN A 1 99 ? 22.610 -10.002 -16.150 1.00 61.50 99 ASN A CA 1
ATOM 758 C C . ASN A 1 99 ? 21.398 -10.909 -15.885 1.00 61.50 99 ASN A C 1
ATOM 760 O O . ASN A 1 99 ? 21.386 -12.032 -16.384 1.00 61.50 99 ASN A O 1
ATOM 764 N N . VAL A 1 100 ? 20.393 -10.430 -15.142 1.00 61.88 100 VAL A N 1
ATOM 765 C CA . VAL A 1 100 ? 19.213 -11.216 -14.728 1.00 61.88 100 VAL A CA 1
ATOM 766 C C . VAL A 1 100 ? 18.049 -11.028 -15.709 1.00 61.88 100 VAL A C 1
ATOM 768 O O . VAL A 1 100 ? 17.320 -11.971 -15.997 1.00 61.88 100 VAL A O 1
ATOM 771 N N . PHE A 1 101 ? 17.907 -9.832 -16.292 1.00 60.06 101 PHE A N 1
ATOM 772 C CA . PHE A 1 101 ? 16.852 -9.514 -17.261 1.00 60.06 101 PHE A CA 1
ATOM 773 C C . PHE A 1 101 ? 17.405 -9.467 -18.695 1.00 60.06 101 PHE A C 1
ATOM 775 O O . PHE A 1 101 ? 17.662 -8.395 -19.247 1.00 60.06 101 PHE A O 1
ATOM 782 N N . LYS A 1 102 ? 17.595 -10.642 -19.314 1.00 53.25 102 LYS A N 1
ATOM 783 C CA . LYS A 1 102 ? 17.964 -10.778 -20.738 1.00 53.25 102 LYS A CA 1
ATOM 784 C C . LYS A 1 102 ? 16.745 -11.161 -21.596 1.00 53.25 102 LYS A C 1
ATOM 786 O O . LYS A 1 102 ? 15.870 -11.894 -21.145 1.00 53.25 102 LYS A O 1
ATOM 791 N N . GLY A 1 103 ? 16.705 -10.694 -22.848 1.00 63.19 103 GLY A N 1
ATOM 792 C CA . GLY A 1 103 ? 15.685 -11.073 -23.844 1.00 63.19 103 GLY A CA 1
ATOM 793 C C . GLY A 1 103 ? 14.422 -10.196 -23.855 1.00 63.19 103 GLY A C 1
ATOM 794 O O . GLY A 1 103 ? 14.485 -9.006 -23.551 1.00 63.19 103 GLY A O 1
ATOM 795 N N . ALA A 1 104 ? 13.267 -10.773 -24.218 1.00 54.44 104 ALA A N 1
ATOM 796 C CA . ALA A 1 104 ? 11.981 -10.069 -24.390 1.00 54.44 104 ALA A CA 1
ATOM 797 C C . ALA A 1 104 ? 11.488 -9.324 -23.127 1.00 54.44 104 ALA A C 1
ATOM 799 O O . ALA A 1 104 ? 10.778 -8.321 -23.223 1.00 54.44 104 ALA A O 1
ATOM 800 N N . SER A 1 105 ? 11.935 -9.755 -21.942 1.00 58.28 105 SER A N 1
ATOM 801 C CA . SER A 1 105 ? 11.695 -9.085 -20.657 1.00 58.28 105 SER A CA 1
ATOM 802 C C . SER A 1 105 ? 12.300 -7.674 -20.601 1.00 58.28 105 SER A C 1
ATOM 804 O O . SER A 1 105 ? 11.719 -6.780 -19.988 1.00 58.28 105 SER A O 1
ATOM 806 N N . LYS A 1 106 ? 13.411 -7.423 -21.308 1.00 59.59 106 LYS A N 1
ATOM 807 C CA . LYS A 1 106 ? 14.090 -6.121 -21.344 1.00 59.59 106 LYS A CA 1
ATOM 808 C C . LYS A 1 106 ? 13.177 -5.020 -21.886 1.00 59.59 106 LYS A C 1
ATOM 810 O O . LYS A 1 106 ? 13.082 -3.960 -21.281 1.00 59.59 106 LYS A O 1
ATOM 815 N N . TRP A 1 107 ? 12.469 -5.268 -22.987 1.00 59.00 107 TRP A N 1
ATOM 816 C CA . TRP A 1 107 ? 11.567 -4.278 -23.590 1.00 59.00 107 TRP A CA 1
ATOM 817 C C . TRP A 1 107 ? 10.335 -4.016 -22.710 1.00 59.00 107 TRP A C 1
ATOM 819 O O . TRP A 1 107 ? 9.963 -2.863 -22.494 1.00 59.00 107 TRP A O 1
ATOM 829 N N . PHE A 1 108 ? 9.767 -5.071 -22.118 1.00 64.38 108 PHE A N 1
ATOM 830 C CA . PHE A 1 108 ? 8.599 -4.984 -21.238 1.00 64.38 108 PHE A CA 1
ATOM 831 C C . PHE A 1 108 ? 8.891 -4.201 -19.944 1.00 64.38 108 PHE A C 1
ATOM 833 O O . PHE A 1 108 ? 8.171 -3.259 -19.617 1.00 64.38 108 PHE A O 1
ATOM 840 N N . PHE A 1 109 ? 9.989 -4.508 -19.246 1.00 64.56 109 PHE A N 1
ATOM 841 C CA . PHE A 1 109 ? 10.364 -3.817 -18.004 1.00 64.56 109 PHE A CA 1
ATOM 842 C C . PHE A 1 109 ? 11.012 -2.441 -18.223 1.00 64.56 109 PHE A C 1
ATOM 844 O O . PHE A 1 109 ? 11.048 -1.639 -17.293 1.00 64.56 109 PHE A O 1
ATOM 851 N N . THR A 1 110 ? 11.491 -2.136 -19.437 1.00 62.03 110 THR A N 1
ATOM 852 C CA . THR A 1 110 ? 11.896 -0.761 -19.796 1.00 62.03 110 THR A CA 1
ATOM 853 C C . THR A 1 110 ? 10.669 0.113 -20.048 1.00 62.03 110 THR A C 1
ATOM 855 O O . THR A 1 110 ? 10.641 1.267 -19.632 1.00 62.03 110 THR A O 1
ATOM 858 N N . LYS A 1 111 ? 9.628 -0.441 -20.686 1.00 65.31 111 LYS A N 1
ATOM 859 C CA . LYS A 1 111 ? 8.367 0.272 -20.931 1.00 65.31 111 LYS A CA 1
ATOM 860 C C . LYS A 1 111 ? 7.571 0.496 -19.643 1.00 65.31 111 LYS A C 1
ATOM 862 O O . LYS A 1 111 ? 6.989 1.562 -19.474 1.00 65.31 111 LYS A O 1
ATOM 867 N N . PHE A 1 112 ? 7.586 -0.471 -18.725 1.00 66.06 112 PHE A N 1
ATOM 868 C CA . PHE A 1 112 ? 6.893 -0.392 -17.439 1.00 66.06 112 PHE A CA 1
ATOM 869 C C . PHE A 1 112 ? 7.876 -0.386 -16.260 1.00 66.06 112 PHE A C 1
ATOM 871 O O . PHE A 1 112 ? 7.937 -1.323 -15.460 1.00 66.06 112 PHE A O 1
ATOM 878 N N . ALA A 1 113 ? 8.646 0.698 -16.135 1.00 64.62 113 ALA A N 1
ATOM 879 C CA . ALA A 1 113 ? 9.679 0.846 -15.104 1.00 64.62 113 ALA A CA 1
ATOM 880 C C . ALA A 1 113 ? 9.146 0.756 -13.657 1.00 64.62 113 ALA A C 1
ATOM 882 O O . ALA A 1 113 ? 9.902 0.415 -12.745 1.00 64.62 113 ALA A O 1
ATOM 883 N N . PHE A 1 114 ? 7.850 1.027 -13.454 1.00 69.44 114 PHE A N 1
ATOM 884 C CA . PHE A 1 114 ? 7.175 1.013 -12.151 1.00 69.44 114 PHE A CA 1
ATOM 885 C C . PHE A 1 114 ? 6.317 -0.234 -11.899 1.00 69.44 114 PHE A C 1
ATOM 887 O O . PHE A 1 114 ? 5.665 -0.323 -10.857 1.00 69.44 114 PHE A O 1
ATOM 894 N N . LEU A 1 115 ? 6.317 -1.217 -12.802 1.00 74.44 115 LEU A N 1
ATOM 895 C CA . LEU A 1 115 ? 5.477 -2.409 -12.660 1.00 74.44 115 LEU A CA 1
ATOM 896 C C . LEU A 1 115 ? 5.914 -3.280 -11.481 1.00 74.44 115 LEU A C 1
ATOM 898 O O . LEU A 1 115 ? 5.083 -3.647 -10.661 1.00 74.44 115 LEU A O 1
ATOM 902 N N . LEU A 1 116 ? 7.216 -3.544 -11.339 1.00 73.81 116 LEU A N 1
ATOM 903 C CA . LEU A 1 116 ? 7.761 -4.330 -10.224 1.00 73.81 116 LEU A CA 1
ATOM 904 C C . LEU A 1 116 ? 7.442 -3.751 -8.837 1.00 73.81 116 LEU A C 1
ATOM 906 O O . LEU A 1 116 ? 6.898 -4.493 -8.016 1.00 73.81 116 LEU A O 1
ATOM 910 N N . PRO A 1 117 ? 7.724 -2.464 -8.543 1.00 77.19 117 PRO A N 1
ATOM 911 C CA . PRO A 1 117 ? 7.361 -1.901 -7.247 1.00 77.19 117 PRO A CA 1
ATOM 912 C C . PRO A 1 117 ? 5.842 -1.906 -7.031 1.00 77.19 117 PRO A C 1
ATOM 914 O O . PRO A 1 117 ? 5.389 -2.192 -5.926 1.00 77.19 117 PRO A O 1
ATOM 917 N N . SER A 1 118 ? 5.044 -1.680 -8.080 1.00 80.94 118 SER A N 1
ATOM 918 C CA . SER A 1 118 ? 3.578 -1.699 -7.976 1.00 80.94 118 SER A CA 1
ATOM 919 C C . SER A 1 118 ? 3.024 -3.097 -7.691 1.00 80.94 118 SER A C 1
ATOM 921 O O . SER A 1 118 ? 2.114 -3.232 -6.878 1.00 80.94 118 SER A O 1
ATOM 923 N N . VAL A 1 119 ? 3.597 -4.148 -8.290 1.00 81.81 119 VAL A N 1
ATOM 924 C CA . VAL A 1 119 ? 3.232 -5.545 -8.005 1.00 81.81 119 VAL A CA 1
ATOM 925 C C . VAL A 1 119 ? 3.569 -5.901 -6.560 1.00 81.81 119 VAL A C 1
ATOM 927 O O . VAL A 1 119 ? 2.724 -6.455 -5.861 1.00 81.81 119 VAL A O 1
ATOM 930 N N . LEU A 1 120 ? 4.753 -5.527 -6.072 1.00 82.56 120 LEU A N 1
ATOM 931 C CA . LEU A 1 120 ? 5.149 -5.801 -4.689 1.00 82.56 120 LEU A CA 1
ATOM 932 C C . LEU A 1 120 ? 4.209 -5.127 -3.678 1.00 82.56 120 LEU A C 1
ATOM 934 O O . LEU A 1 120 ? 3.738 -5.777 -2.746 1.00 82.56 120 LEU A O 1
ATOM 938 N N . ILE A 1 121 ? 3.852 -3.862 -3.913 1.00 82.56 121 ILE A N 1
ATOM 939 C CA . ILE A 1 121 ? 2.865 -3.147 -3.089 1.00 82.56 121 ILE A CA 1
ATOM 940 C C . ILE A 1 121 ? 1.486 -3.815 -3.191 1.00 82.56 121 ILE A C 1
ATOM 942 O O . ILE A 1 121 ? 0.792 -3.960 -2.186 1.00 82.56 121 ILE A O 1
ATOM 946 N N . SER A 1 122 ? 1.092 -4.272 -4.381 1.00 83.12 122 SER A N 1
ATOM 947 C CA . SER A 1 122 ? -0.194 -4.941 -4.584 1.00 83.12 122 SER A CA 1
ATOM 948 C C . SER A 1 122 ? -0.315 -6.249 -3.787 1.00 83.12 122 SER A C 1
ATOM 950 O O . SER A 1 122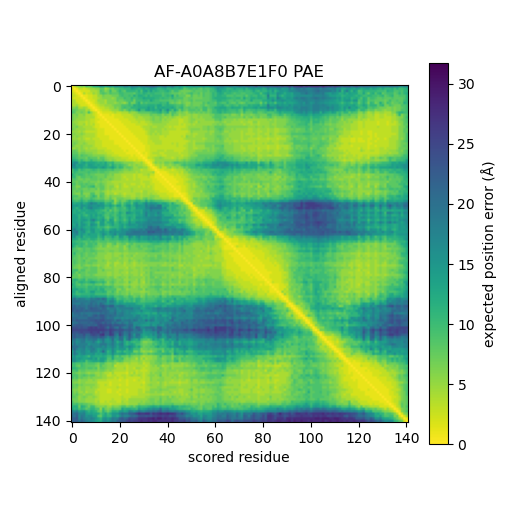 ? -1.384 -6.523 -3.249 1.00 83.12 122 SER A O 1
ATOM 952 N N . VAL A 1 123 ? 0.780 -7.002 -3.605 1.00 86.25 123 VAL A N 1
ATOM 953 C CA . VAL A 1 123 ? 0.810 -8.204 -2.748 1.00 86.25 123 VAL A CA 1
ATOM 954 C C . VAL A 1 123 ? 0.567 -7.835 -1.284 1.00 86.25 123 VAL A C 1
ATOM 956 O O . VAL A 1 123 ? -0.252 -8.466 -0.616 1.00 86.25 123 VAL A O 1
ATOM 959 N N . VAL A 1 124 ? 1.212 -6.774 -0.790 1.00 84.50 124 VAL A N 1
ATOM 960 C CA . VAL A 1 124 ? 0.996 -6.269 0.579 1.00 84.50 124 VAL A CA 1
ATOM 961 C C . VAL A 1 124 ? -0.454 -5.801 0.777 1.00 84.50 124 VAL A C 1
ATOM 963 O O . VAL A 1 124 ? -1.055 -6.052 1.826 1.00 84.50 124 VAL A O 1
ATOM 966 N N . LEU A 1 125 ? -1.053 -5.177 -0.242 1.00 83.56 125 LEU A N 1
ATOM 967 C CA . LEU A 1 125 ? -2.458 -4.761 -0.217 1.00 83.56 125 LEU A CA 1
ATOM 968 C C . LEU A 1 125 ? -3.420 -5.954 -0.236 1.00 83.56 125 LEU A C 1
ATOM 970 O O . LEU A 1 125 ? -4.398 -5.936 0.506 1.00 83.56 125 LEU A O 1
ATOM 974 N N . ILE A 1 126 ? -3.136 -7.009 -1.005 1.00 86.75 126 ILE A N 1
ATOM 975 C CA . ILE A 1 126 ? -3.925 -8.252 -0.977 1.00 86.75 126 ILE A CA 1
ATOM 976 C C . ILE A 1 126 ? -3.881 -8.879 0.417 1.00 86.75 126 ILE A C 1
ATOM 978 O O . ILE A 1 126 ? -4.929 -9.229 0.956 1.00 86.75 126 ILE A O 1
ATOM 982 N N . LEU A 1 127 ? -2.700 -8.974 1.035 1.00 87.19 127 LEU A N 1
ATOM 983 C CA . LEU A 1 127 ? -2.575 -9.476 2.407 1.00 87.19 127 LEU A CA 1
ATOM 984 C C . LEU A 1 127 ? -3.388 -8.626 3.388 1.00 87.19 127 LEU A C 1
ATOM 986 O O . LEU A 1 127 ? -4.084 -9.170 4.241 1.00 87.19 127 LEU A O 1
ATOM 990 N N . SER A 1 128 ? -3.367 -7.302 3.227 1.00 82.44 128 SER A N 1
ATOM 991 C CA . SER A 1 128 ? -4.192 -6.388 4.025 1.00 82.44 128 SER A CA 1
ATOM 992 C C . SER A 1 128 ? -5.690 -6.649 3.831 1.00 82.44 128 SER A C 1
ATOM 994 O O . SER A 1 128 ? -6.420 -6.721 4.813 1.00 82.44 128 SER A O 1
ATOM 996 N N . ILE A 1 129 ? -6.151 -6.852 2.592 1.00 84.19 129 ILE A N 1
ATOM 997 C CA . ILE A 1 129 ? -7.553 -7.181 2.283 1.00 84.19 129 ILE A CA 1
ATOM 998 C C . ILE A 1 129 ? -7.952 -8.510 2.934 1.00 84.19 129 ILE A C 1
ATOM 1000 O O . ILE A 1 129 ? -9.013 -8.586 3.548 1.00 84.19 129 ILE A O 1
ATOM 1004 N N . ILE A 1 130 ? -7.097 -9.533 2.852 1.00 86.88 130 ILE A N 1
ATOM 1005 C CA . ILE A 1 130 ? -7.324 -10.839 3.488 1.00 86.88 130 ILE A CA 1
ATOM 1006 C C . ILE A 1 130 ? -7.426 -10.673 5.009 1.00 86.88 130 ILE A C 1
ATOM 1008 O O . ILE A 1 130 ? -8.362 -11.179 5.622 1.00 86.88 130 ILE A O 1
ATOM 1012 N N . LEU A 1 131 ? -6.509 -9.924 5.626 1.00 83.69 131 LEU A N 1
ATOM 1013 C CA . LEU A 1 131 ? -6.541 -9.668 7.066 1.00 83.69 131 LEU A CA 1
ATOM 1014 C C . LEU A 1 131 ? -7.798 -8.903 7.487 1.00 83.69 131 LEU A C 1
ATOM 1016 O O . LEU A 1 131 ? -8.412 -9.275 8.480 1.00 83.69 131 LEU A O 1
ATOM 1020 N N . ILE A 1 132 ? -8.220 -7.883 6.736 1.00 78.81 132 ILE A N 1
ATOM 1021 C CA . ILE A 1 132 ? -9.474 -7.161 7.005 1.00 78.81 132 ILE A CA 1
ATOM 1022 C C . ILE A 1 132 ? -10.667 -8.110 6.853 1.00 78.81 132 ILE A C 1
ATOM 1024 O O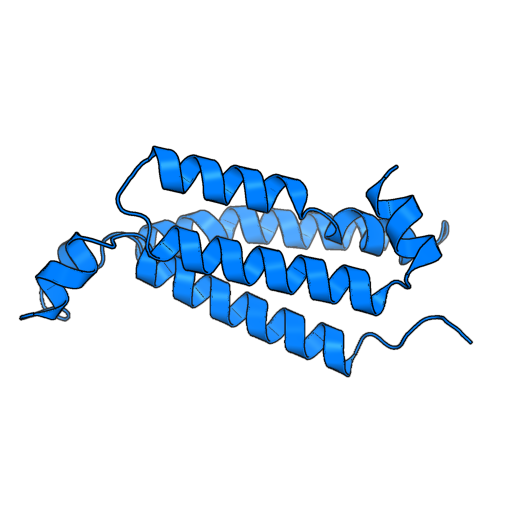 . ILE A 1 132 ? -11.593 -8.087 7.657 1.00 78.81 132 ILE A O 1
ATOM 1028 N N . PHE A 1 133 ? -10.649 -8.984 5.851 1.00 81.25 133 PHE A N 1
ATOM 1029 C CA . PHE A 1 133 ? -11.732 -9.931 5.649 1.00 81.25 133 PHE A CA 1
ATOM 1030 C C . PHE A 1 133 ? -11.853 -10.939 6.803 1.00 81.25 133 PHE A C 1
ATOM 1032 O O . PHE A 1 133 ? -12.975 -11.224 7.209 1.00 81.25 133 PHE A O 1
ATOM 1039 N N . PHE A 1 134 ? -10.739 -11.448 7.340 1.00 80.19 134 PHE A N 1
ATOM 1040 C CA . PHE A 1 134 ? -10.744 -12.484 8.385 1.00 80.19 134 PHE A CA 1
ATOM 1041 C C . PHE A 1 134 ? -10.730 -11.965 9.828 1.00 80.19 134 PHE A C 1
ATOM 1043 O O . PHE A 1 134 ? -11.260 -12.642 10.700 1.00 80.19 134 PHE A O 1
ATOM 1050 N N . LYS A 1 135 ? -10.078 -10.829 10.112 1.00 74.94 135 LYS A N 1
ATOM 1051 C CA . LYS A 1 135 ? -9.915 -10.308 11.484 1.00 74.94 135 LYS A CA 1
ATOM 1052 C C . LYS A 1 135 ? -10.847 -9.155 11.838 1.00 74.94 135 LYS A C 1
ATOM 1054 O O . LYS A 1 135 ? -10.993 -8.865 13.021 1.00 74.94 135 LYS A O 1
ATOM 1059 N N . PHE A 1 136 ? -11.402 -8.452 10.854 1.00 67.31 136 PHE A N 1
ATOM 1060 C CA . PHE A 1 136 ? -12.312 -7.341 11.118 1.00 67.31 136 PHE A CA 1
ATOM 1061 C C . PHE A 1 136 ? -13.748 -7.859 11.124 1.00 67.31 136 PHE A C 1
ATOM 1063 O O . PHE A 1 136 ? -14.412 -7.901 10.086 1.00 67.31 136 PHE A O 1
ATOM 1070 N N . ASP A 1 137 ? -14.209 -8.259 12.306 1.00 59.31 137 ASP A N 1
ATOM 1071 C CA . ASP A 1 137 ? -15.618 -8.558 12.538 1.00 59.31 137 ASP A CA 1
ATOM 1072 C C . ASP A 1 137 ? -16.431 -7.256 12.571 1.00 59.31 137 ASP A C 1
ATOM 1074 O O . ASP A 1 137 ? -15.981 -6.215 13.061 1.00 59.31 137 ASP A O 1
ATOM 1078 N N . GLU A 1 138 ? -17.626 -7.288 11.981 1.00 57.91 138 GLU A N 1
ATOM 1079 C CA . GLU A 1 138 ? -18.529 -6.139 11.967 1.00 57.91 138 GLU A CA 1
ATOM 1080 C C . GLU A 1 138 ? -18.919 -5.777 13.400 1.00 57.91 138 GLU A C 1
ATOM 1082 O O . GLU A 1 138 ? -19.505 -6.585 14.112 1.00 57.91 138 GLU A O 1
ATOM 1087 N N . THR A 1 139 ? -18.651 -4.536 13.819 1.00 52.31 139 THR A N 1
ATOM 1088 C CA . THR A 1 139 ? -19.083 -4.010 15.129 1.00 52.31 139 THR A CA 1
ATOM 1089 C C . THR A 1 139 ? -20.607 -3.789 15.209 1.00 52.31 139 THR A C 1
ATOM 1091 O O . THR A 1 139 ? -21.062 -3.017 16.039 1.00 52.31 139 THR A O 1
ATOM 1094 N N . ASN A 1 140 ? -21.403 -4.434 14.347 1.00 45.28 140 ASN A N 1
ATOM 1095 C CA . ASN A 1 140 ? -22.862 -4.348 14.350 1.00 45.28 140 ASN A CA 1
ATOM 1096 C C . ASN A 1 140 ? -23.484 -5.721 14.629 1.00 45.28 140 ASN A C 1
ATOM 1098 O O . ASN A 1 140 ? -23.819 -6.468 13.709 1.00 45.28 140 ASN A O 1
ATOM 1102 N N . LYS A 1 141 ? -23.671 -6.004 15.919 1.00 39.62 141 LYS A N 1
ATOM 1103 C CA . LYS A 1 141 ? -24.971 -6.362 16.497 1.00 39.62 141 LYS A CA 1
ATOM 1104 C C . LYS A 1 141 ? -25.096 -5.696 17.858 1.00 39.62 141 LYS A C 1
ATOM 1106 O O . LYS A 1 141 ? -24.105 -5.766 18.614 1.00 39.62 141 LYS A O 1
#

Radius of gyration: 18.13 Å; Cα contacts (8 Å, |Δi|>4): 113; chains: 1; bounding box: 48×27×52 Å

Sequence (141 aa):
YYWGWLTDKVGRRPVLLVSALLTFVATLAFGFTTNIYWAIATRFLQGVTVVGRAAFAEICDNTNQAIGVSLVFAAWNSAIVMGPAFGGFLATPVIKYPNVFKGASKWFFTKFAFLLPSVLISVVLILSIILIFFKFDETNK

Secondary structure (DSSP, 8-state):
-HHHHHHHHH-HHHHHHHHHHHHHHHHHHHHT--SHHHHHHHHHHHHHT--HHHHHHHH--TTTHHHHHHHHHHHHHHHHHHHHHHHHHHS-HHHH-TTTS-SHHHHHHHHTTTHHHHHHHHHHHHHHHHHHHHH---S--